Protein AF-T1G3B5-F1 (afdb_monomer)

pLDDT: mean 85.96, std 7.2, range [48.19, 92.69]

Solvent-accessible surface area (backbone atoms only — not comparable to full-atom values): 6896 Å² total; per-residue (Å²): 135,57,74,57,62,62,52,43,58,24,39,42,90,91,45,103,44,32,30,38,83,67,63,24,41,54,71,90,38,52,45,80,47,72,42,88,97,54,92,37,32,36,39,39,36,39,32,39,53,92,52,51,84,45,78,56,49,54,50,54,46,47,34,52,48,50,49,50,58,73,76,40,63,89,51,52,44,80,43,54,36,58,40,87,91,44,36,81,59,35,69,60,46,32,53,46,65,70,32,65,68,54,49,50,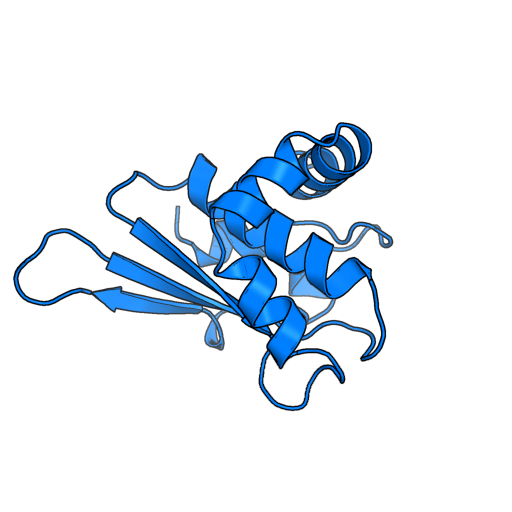54,46,55,69,34,64,73,52,32,52,50,35,46,51,22,61,63,71,117

Nearest PDB structures (foldseek):
  6tbl-assembly1_C  TM=9.236E-01  e=3.349E-13  Drosophila melanogaster
  6tbn-assembly1_A  TM=9.470E-01  e=1.563E-12  Drosophila melanogaster
  6tc0-assembly1_B  TM=9.585E-01  e=6.060E-12  Drosophila melanogaster
  2m5h-assembly1_A  TM=9.228E-01  e=1.563E-12  Homo sapiens
  3ux3-assembly1_B  TM=6.590E-01  e=9.694E-11  Homo sapiens

Radius of gyration: 13.59 Å; Cα contacts (8 Å, |Δi|>4): 187; chains: 1; bounding box: 33×30×36 Å

Mean predicted aligned error: 5.12 Å

Sequence (123 aa):
MQPQDLCKGIRDPEKPATLEELNIIQEENIHLIPISNTTCIIIEVFFVPTVPHCHLATVIGLCLTVKLQECLPKKYKIRVKIKEGSHDSELEINKQLNDKERVSAAMENPSLSELVNTCIHDT

Structure (mmCIF, N/CA/C/O backbone):
data_AF-T1G3B5-F1
#
_entry.id   AF-T1G3B5-F1
#
loop_
_atom_site.group_PDB
_atom_site.id
_atom_site.type_symbol
_atom_site.label_atom_id
_atom_site.label_alt_id
_atom_site.label_comp_id
_atom_site.label_asym_id
_atom_site.label_entity_id
_atom_site.label_seq_id
_atom_site.pdbx_PDB_ins_code
_atom_site.Cartn_x
_atom_site.Cartn_y
_atom_site.Cartn_z
_atom_site.occupancy
_atom_site.B_iso_or_equiv
_atom_site.auth_seq_id
_atom_site.auth_comp_id
_atom_site.auth_asym_id
_atom_site.auth_atom_id
_atom_site.pdbx_PDB_model_num
ATOM 1 N N . MET A 1 1 ? -13.785 10.634 -2.702 1.00 61.34 1 MET A N 1
ATOM 2 C CA . MET A 1 1 ? -12.763 9.822 -3.391 1.00 61.34 1 MET A CA 1
ATOM 3 C C . MET A 1 1 ? -12.712 8.461 -2.741 1.00 61.34 1 MET A C 1
ATOM 5 O O . MET A 1 1 ? -12.710 8.404 -1.512 1.00 61.34 1 MET A O 1
ATOM 9 N N . GLN A 1 2 ? -12.751 7.395 -3.536 1.00 79.12 2 GLN A N 1
ATOM 10 C CA . GLN A 1 2 ? -12.582 6.040 -3.022 1.00 79.12 2 GLN A CA 1
ATOM 11 C C . GLN A 1 2 ? -11.075 5.729 -2.929 1.00 79.12 2 GLN A C 1
ATOM 13 O O . GLN A 1 2 ? -10.281 6.305 -3.676 1.00 79.12 2 GLN A O 1
ATOM 18 N N . PRO A 1 3 ? -10.640 4.844 -2.014 1.00 82.88 3 PRO A N 1
ATOM 19 C CA . PRO A 1 3 ? -9.235 4.429 -1.927 1.00 82.88 3 PRO A CA 1
ATOM 20 C C . PRO A 1 3 ? -8.743 3.745 -3.208 1.00 82.88 3 PRO A C 1
ATOM 22 O O . PRO A 1 3 ? -7.555 3.789 -3.505 1.00 82.88 3 PRO A O 1
ATOM 25 N N . GLN A 1 4 ? -9.655 3.151 -3.977 1.00 85.12 4 GLN A N 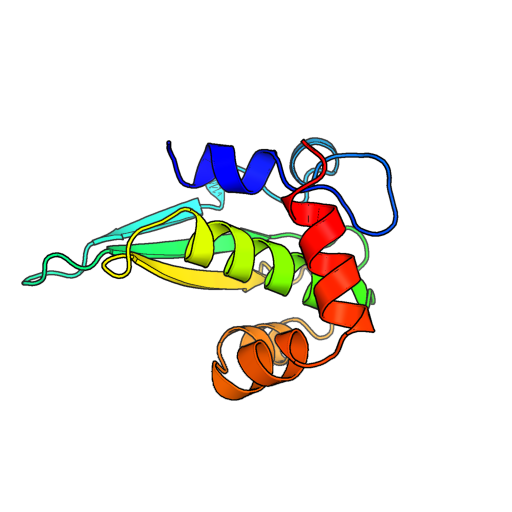1
ATOM 26 C CA . GLN A 1 4 ? -9.369 2.509 -5.255 1.00 85.12 4 GLN A CA 1
ATOM 27 C C . GLN A 1 4 ? -8.900 3.539 -6.289 1.00 85.12 4 GLN A C 1
ATOM 29 O O . GLN A 1 4 ? -7.817 3.376 -6.839 1.00 85.12 4 GLN A O 1
ATOM 34 N N . ASP A 1 5 ? -9.633 4.645 -6.470 1.00 86.31 5 ASP A N 1
ATOM 35 C CA . ASP A 1 5 ? -9.239 5.736 -7.378 1.00 86.31 5 ASP A CA 1
ATOM 36 C C . ASP A 1 5 ? -7.851 6.298 -7.035 1.00 86.31 5 ASP A C 1
ATOM 38 O O . ASP A 1 5 ? -7.041 6.580 -7.915 1.00 86.31 5 ASP A O 1
ATOM 42 N N . LEU A 1 6 ? -7.562 6.427 -5.735 1.00 88.12 6 LEU A N 1
ATOM 43 C CA . LEU A 1 6 ? -6.275 6.916 -5.244 1.00 88.12 6 LEU A CA 1
ATOM 44 C C . LEU A 1 6 ? -5.111 6.004 -5.626 1.00 88.12 6 LEU A C 1
ATOM 46 O O . LEU A 1 6 ? -4.044 6.504 -5.965 1.00 88.12 6 LEU A O 1
ATOM 50 N N . CYS A 1 7 ? -5.317 4.690 -5.556 1.00 86.88 7 CYS A N 1
ATOM 51 C CA . CYS A 1 7 ? -4.297 3.703 -5.896 1.00 86.88 7 CYS A CA 1
ATOM 52 C C . CYS A 1 7 ? -4.070 3.605 -7.410 1.00 86.88 7 CYS A C 1
ATOM 54 O O . CYS A 1 7 ? -2.934 3.431 -7.843 1.00 86.88 7 CYS A O 1
ATOM 56 N N . LYS A 1 8 ? -5.138 3.736 -8.207 1.00 84.94 8 LYS A N 1
ATOM 57 C CA . LYS A 1 8 ? -5.093 3.647 -9.676 1.00 84.94 8 LYS A CA 1
ATOM 58 C C . LYS A 1 8 ? -4.303 4.790 -10.310 1.00 84.94 8 LYS A C 1
ATOM 60 O O . LYS A 1 8 ? -3.611 4.576 -11.295 1.00 84.94 8 LYS A O 1
ATOM 65 N N . GLY A 1 9 ? -4.362 5.987 -9.724 1.00 85.00 9 GLY A N 1
ATOM 66 C CA . GLY A 1 9 ? -3.632 7.158 -10.221 1.00 85.00 9 GLY A CA 1
ATOM 67 C C . GLY A 1 9 ? -2.122 7.153 -9.952 1.00 85.00 9 GLY A C 1
ATOM 68 O O . GLY A 1 9 ? -1.439 8.075 -10.385 1.00 85.00 9 GLY A O 1
ATOM 69 N N . ILE A 1 10 ? -1.589 6.164 -9.227 1.00 88.81 10 ILE A N 1
ATOM 70 C CA . ILE A 1 10 ? -0.151 6.080 -8.938 1.00 88.81 10 ILE A CA 1
ATOM 71 C C . ILE A 1 10 ? 0.579 5.536 -10.167 1.00 88.81 10 ILE A C 1
ATOM 73 O O . ILE A 1 10 ? 0.153 4.544 -10.765 1.00 88.81 10 ILE A O 1
ATOM 77 N N . ARG A 1 11 ? 1.698 6.170 -10.522 1.00 87.62 11 ARG A N 1
ATOM 78 C CA . ARG A 1 11 ? 2.580 5.733 -11.610 1.00 87.62 11 ARG A CA 1
ATOM 79 C C . ARG A 1 11 ? 3.678 4.805 -11.121 1.00 87.62 11 ARG A C 1
ATOM 81 O O . ARG A 1 11 ? 4.086 4.848 -9.960 1.00 87.62 11 ARG A O 1
ATOM 88 N N . ASP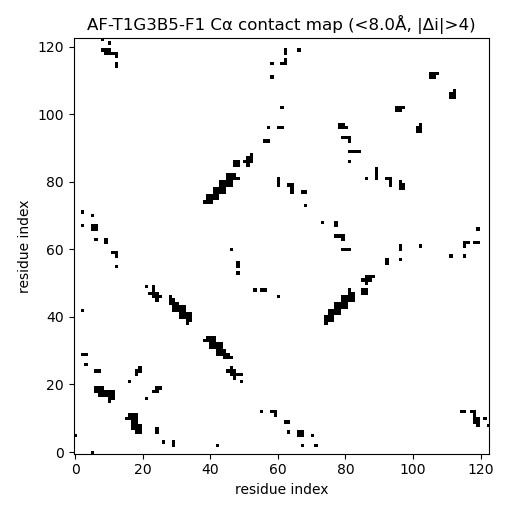 A 1 12 ? 4.138 3.954 -12.024 1.00 86.75 12 ASP A N 1
ATOM 89 C CA . ASP A 1 12 ? 5.317 3.137 -11.790 1.00 86.75 12 ASP A CA 1
ATOM 90 C C . ASP A 1 12 ? 6.587 4.013 -11.805 1.00 86.75 12 ASP A C 1
ATOM 92 O O . ASP A 1 12 ? 6.719 4.894 -12.655 1.00 86.75 12 ASP A O 1
ATOM 96 N N . PRO A 1 13 ? 7.530 3.803 -10.872 1.00 83.06 13 PRO A N 1
ATOM 97 C CA . PRO A 1 13 ? 8.763 4.589 -10.802 1.00 83.06 13 PRO A CA 1
ATOM 98 C C . PRO A 1 13 ? 9.715 4.384 -11.993 1.00 83.06 13 PRO A C 1
ATOM 100 O O . PRO A 1 13 ? 10.553 5.248 -12.243 1.00 83.06 13 PRO A O 1
ATOM 103 N N . GLU A 1 14 ? 9.628 3.262 -12.716 1.00 83.00 14 GLU A N 1
ATOM 104 C CA . GLU A 1 14 ? 10.476 2.968 -13.881 1.00 83.00 14 GLU A CA 1
ATOM 105 C C . GLU A 1 14 ? 9.730 3.099 -15.216 1.00 83.00 14 GLU A C 1
ATOM 107 O O . GLU A 1 14 ? 10.364 3.294 -16.257 1.00 83.00 14 GLU A O 1
ATOM 112 N N . LYS A 1 15 ? 8.395 2.987 -15.224 1.00 79.75 15 LYS A N 1
ATOM 113 C CA . LYS A 1 15 ? 7.589 3.006 -16.450 1.00 79.75 15 LYS A CA 1
ATOM 114 C C . LYS A 1 15 ? 6.591 4.163 -16.489 1.00 79.75 15 LYS A C 1
ATOM 116 O O . LYS A 1 15 ? 5.935 4.444 -15.494 1.00 79.75 15 LYS A O 1
ATOM 121 N N . PRO A 1 16 ? 6.357 4.769 -17.670 1.00 81.81 16 PRO A N 1
ATOM 122 C CA . PRO A 1 16 ? 5.333 5.795 -17.860 1.00 81.81 16 PRO A CA 1
ATOM 123 C C . PRO A 1 16 ? 3.929 5.166 -17.964 1.00 81.81 16 PRO A C 1
ATOM 125 O O . PRO A 1 16 ? 3.209 5.395 -18.930 1.00 81.81 16 PRO A O 1
ATOM 128 N N . ALA A 1 17 ? 3.572 4.307 -17.013 1.00 87.56 17 ALA A N 1
ATOM 129 C CA . ALA A 1 17 ? 2.288 3.625 -16.924 1.00 87.56 17 ALA A CA 1
ATOM 130 C C . ALA A 1 17 ? 1.822 3.619 -15.466 1.00 87.56 17 ALA A C 1
ATOM 132 O O . ALA A 1 17 ? 2.633 3.666 -14.537 1.00 87.56 17 ALA A O 1
ATOM 133 N N . THR A 1 18 ? 0.512 3.572 -15.258 1.00 89.31 18 THR A N 1
ATOM 134 C CA . THR A 1 18 ? -0.062 3.464 -13.914 1.00 89.31 18 THR A CA 1
ATOM 135 C C . THR A 1 18 ? 0.063 2.050 -13.350 1.00 89.31 18 THR A C 1
ATOM 137 O O . THR A 1 18 ? 0.184 1.065 -14.083 1.00 89.31 18 THR A O 1
ATOM 140 N N . LEU A 1 19 ? -0.005 1.928 -12.022 1.00 88.69 19 LEU A N 1
ATOM 141 C CA . LEU A 1 19 ? -0.012 0.620 -11.361 1.00 88.69 19 LEU A CA 1
ATOM 142 C C . LEU A 1 19 ? -1.211 -0.243 -11.796 1.00 88.69 19 LEU A C 1
ATOM 144 O O . LEU A 1 19 ? -1.109 -1.470 -11.797 1.00 88.69 19 LEU A O 1
ATOM 148 N N . GLU A 1 20 ? -2.338 0.377 -12.166 1.00 88.69 20 GLU A N 1
ATOM 149 C CA . GLU A 1 20 ? -3.503 -0.338 -12.704 1.00 88.69 20 GLU A CA 1
ATOM 150 C C . GLU A 1 20 ? -3.220 -0.883 -14.110 1.00 88.69 20 GLU A C 1
ATOM 152 O O . GLU A 1 20 ? -3.456 -2.062 -14.363 1.00 88.69 20 GLU A O 1
ATOM 157 N N . GLU A 1 21 ? -2.646 -0.072 -15.006 1.00 88.50 21 GLU A N 1
ATOM 158 C CA . GLU A 1 21 ? -2.293 -0.502 -16.369 1.00 88.50 21 GLU A CA 1
ATOM 159 C C . GLU A 1 21 ? -1.275 -1.647 -16.386 1.00 88.50 21 GLU A C 1
ATOM 161 O O . GLU A 1 21 ? -1.313 -2.513 -17.260 1.00 88.50 21 GLU A O 1
ATOM 166 N N . LEU A 1 22 ? -0.375 -1.676 -15.401 1.00 87.19 22 LEU A N 1
ATOM 167 C CA . LEU A 1 22 ? 0.596 -2.756 -15.220 1.00 87.19 22 LEU A CA 1
ATOM 168 C C . LEU A 1 22 ? 0.021 -3.974 -14.485 1.00 87.19 22 LEU A C 1
ATOM 170 O O . LEU A 1 22 ? 0.752 -4.931 -14.228 1.00 87.19 22 LEU A O 1
ATOM 174 N N . ASN A 1 23 ? -1.269 -3.947 -14.143 1.00 86.50 23 ASN A N 1
ATOM 175 C CA . ASN A 1 23 ? -1.965 -4.990 -13.397 1.00 86.50 23 ASN A CA 1
ATOM 176 C C . ASN A 1 23 ? -1.297 -5.304 -12.038 1.00 86.50 23 ASN A C 1
ATOM 178 O O . ASN A 1 23 ? -1.407 -6.419 -11.522 1.00 86.50 23 ASN A O 1
ATOM 182 N N . ILE A 1 24 ? -0.601 -4.308 -11.469 1.00 88.19 24 ILE A N 1
ATOM 183 C CA . ILE A 1 24 ? 0.074 -4.371 -10.165 1.00 88.19 24 ILE A CA 1
ATOM 184 C C . ILE A 1 24 ? -0.951 -4.220 -9.048 1.00 88.19 24 ILE A C 1
ATOM 186 O O . ILE A 1 24 ? -0.873 -4.903 -8.025 1.00 88.19 24 ILE A O 1
ATOM 190 N N . ILE A 1 25 ? -1.920 -3.325 -9.243 1.00 90.06 25 ILE A N 1
ATOM 191 C CA . ILE A 1 25 ? -3.023 -3.112 -8.316 1.00 90.06 25 ILE A CA 1
ATOM 192 C C . ILE A 1 25 ? -4.353 -3.319 -9.020 1.00 90.06 25 ILE A C 1
ATOM 194 O O . ILE A 1 25 ? -4.540 -2.923 -10.167 1.00 90.06 25 ILE A O 1
ATOM 198 N N . GLN A 1 26 ? -5.283 -3.949 -8.313 1.00 88.00 26 GLN A N 1
ATOM 199 C CA . GLN A 1 26 ? -6.629 -4.198 -8.801 1.00 88.00 26 GLN A CA 1
ATOM 200 C C . GLN A 1 26 ? -7.624 -3.863 -7.700 1.00 88.00 26 GLN A C 1
ATOM 202 O O . GLN A 1 26 ? -7.323 -3.974 -6.511 1.00 88.00 26 GLN A O 1
ATOM 207 N N . GLU A 1 27 ? -8.823 -3.466 -8.106 1.00 86.81 27 GLU A N 1
ATOM 208 C CA . GLU A 1 27 ? -9.897 -3.089 -7.192 1.00 86.81 27 GLU A CA 1
ATOM 209 C C . GLU A 1 27 ? -10.281 -4.219 -6.226 1.00 86.81 27 GLU A C 1
ATOM 211 O O . GLU A 1 27 ? -10.531 -3.971 -5.047 1.00 86.81 27 GLU A O 1
ATOM 216 N N . GLU A 1 28 ? -10.252 -5.460 -6.716 1.00 88.06 28 GLU A N 1
ATOM 217 C CA . GLU A 1 28 ? -10.532 -6.677 -5.945 1.00 88.06 28 GLU A CA 1
ATOM 218 C C . GLU A 1 28 ? -9.547 -6.917 -4.794 1.00 88.06 28 GLU A C 1
ATOM 220 O O . GLU A 1 28 ? -9.898 -7.561 -3.809 1.00 88.06 28 GLU A O 1
ATOM 225 N N . ASN A 1 29 ? -8.336 -6.365 -4.897 1.00 88.56 29 ASN A N 1
ATOM 226 C CA . ASN A 1 29 ? -7.267 -6.528 -3.918 1.00 88.56 29 ASN A CA 1
ATOM 227 C C . ASN A 1 29 ? -7.291 -5.433 -2.833 1.00 88.56 29 ASN A C 1
ATOM 229 O O . ASN A 1 29 ? -6.376 -5.353 -2.009 1.00 88.56 29 ASN A O 1
ATOM 233 N N . ILE A 1 30 ? -8.298 -4.553 -2.845 1.00 90.44 30 ILE A N 1
ATOM 234 C CA . ILE A 1 30 ? -8.461 -3.462 -1.882 1.00 90.44 30 ILE A CA 1
ATOM 235 C C . ILE A 1 30 ? -9.646 -3.782 -0.971 1.00 90.44 30 ILE A C 1
ATOM 237 O O . ILE A 1 30 ? -10.808 -3.706 -1.369 1.00 90.44 30 ILE A O 1
ATOM 241 N N . HIS A 1 31 ? -9.353 -4.084 0.290 1.00 91.25 31 HIS A N 1
ATOM 242 C CA . HIS A 1 31 ? -10.341 -4.462 1.291 1.00 91.25 31 HIS A CA 1
ATOM 243 C C . HIS A 1 31 ? -10.526 -3.365 2.338 1.00 91.25 31 HIS A C 1
ATOM 245 O O . HIS A 1 31 ? -9.574 -2.857 2.933 1.00 91.25 31 HIS A O 1
ATOM 251 N N . LEU A 1 32 ? -11.787 -3.027 2.604 1.00 90.81 32 LEU A N 1
ATOM 252 C CA . LEU A 1 32 ? -12.181 -2.098 3.656 1.00 90.81 32 LEU A CA 1
ATOM 253 C C . LEU A 1 32 ? -12.727 -2.877 4.846 1.00 90.81 32 LEU A C 1
ATOM 255 O O . LEU A 1 32 ? -13.818 -3.436 4.789 1.00 90.81 32 LEU A O 1
ATOM 259 N N . ILE A 1 33 ? -11.966 -2.895 5.935 1.00 91.31 33 ILE A N 1
ATOM 260 C CA . ILE A 1 33 ? -12.279 -3.652 7.144 1.00 91.31 33 ILE A CA 1
ATOM 261 C C . ILE A 1 33 ? -12.661 -2.650 8.245 1.00 91.31 33 ILE A C 1
ATOM 263 O O . ILE A 1 33 ? -11.780 -2.032 8.857 1.00 91.31 33 ILE A O 1
ATOM 267 N N . PRO A 1 34 ? -13.961 -2.425 8.505 1.00 89.62 34 PRO A N 1
ATOM 268 C CA . PRO A 1 34 ? -14.395 -1.569 9.604 1.00 89.62 34 PRO A CA 1
ATOM 269 C C . PRO A 1 34 ? -14.069 -2.224 10.952 1.00 89.62 34 PRO A C 1
ATOM 271 O O . PRO A 1 34 ? -14.299 -3.418 11.143 1.00 89.62 34 PRO A O 1
ATOM 274 N N . ILE A 1 35 ? -13.543 -1.451 11.906 1.00 88.25 35 ILE A N 1
ATOM 275 C CA . ILE A 1 35 ? -13.279 -1.963 13.255 1.00 88.25 35 ILE A CA 1
ATOM 276 C C . ILE A 1 35 ? -14.540 -1.814 14.110 1.00 88.25 35 ILE A C 1
ATOM 278 O O . ILE A 1 35 ? -14.996 -0.700 14.369 1.00 88.25 35 ILE A O 1
ATOM 282 N N . SER A 1 36 ? -15.075 -2.939 14.591 1.00 84.19 36 SER A N 1
ATOM 283 C CA . SER A 1 36 ? -16.201 -2.962 15.529 1.00 84.19 36 SER A CA 1
ATOM 284 C C . SER A 1 36 ? -15.915 -2.093 16.758 1.00 84.19 36 SER A C 1
ATOM 286 O O . SER A 1 36 ? -14.843 -2.185 17.353 1.00 84.19 36 SER A O 1
ATOM 288 N N . ASN A 1 37 ? -16.893 -1.278 17.161 1.00 80.88 37 ASN A N 1
ATOM 289 C CA . ASN A 1 37 ? -16.812 -0.350 18.299 1.00 80.88 37 ASN A CA 1
ATOM 290 C C . ASN A 1 37 ? -15.854 0.847 18.124 1.00 80.88 37 ASN A C 1
ATOM 292 O O . ASN A 1 37 ? -15.441 1.454 19.111 1.00 80.88 37 ASN A O 1
ATOM 296 N N . THR A 1 38 ? -15.480 1.235 16.901 1.00 84.62 38 THR A N 1
ATOM 297 C CA . THR A 1 38 ? -14.731 2.483 16.652 1.00 84.62 38 THR A CA 1
ATOM 298 C C . THR A 1 38 ? -15.111 3.091 15.297 1.00 84.62 38 THR A C 1
ATOM 300 O O . THR A 1 38 ? -15.583 2.401 14.404 1.00 84.62 38 THR A O 1
ATOM 303 N N . THR A 1 39 ? -14.872 4.391 15.100 1.00 85.44 39 THR A N 1
ATOM 304 C CA . THR A 1 39 ? -15.001 5.074 13.794 1.00 85.44 39 THR A CA 1
ATOM 305 C C . THR A 1 39 ? -13.818 4.812 12.845 1.00 85.44 39 THR A C 1
ATOM 307 O O . THR A 1 39 ? -13.710 5.442 11.790 1.00 85.44 39 THR A O 1
ATOM 310 N N . CYS A 1 40 ? -12.917 3.898 13.222 1.00 88.56 40 CYS A N 1
ATOM 311 C CA . CYS A 1 40 ? -11.709 3.556 12.483 1.00 88.56 40 CYS A CA 1
ATOM 312 C C . CYS A 1 40 ? -11.982 2.470 11.440 1.00 88.56 40 CYS A C 1
ATOM 314 O O . CYS A 1 40 ? -12.645 1.472 11.724 1.00 88.56 40 CYS A O 1
ATOM 316 N N . ILE A 1 41 ? -11.401 2.632 10.253 1.00 91.19 41 ILE A N 1
ATOM 317 C CA . ILE A 1 41 ? -11.521 1.679 9.143 1.00 91.19 41 ILE A CA 1
ATOM 318 C C . ILE A 1 41 ? -10.113 1.289 8.708 1.00 91.19 41 ILE A C 1
ATOM 320 O O . ILE A 1 41 ? -9.275 2.160 8.477 1.00 91.19 41 ILE A O 1
ATOM 324 N N . ILE A 1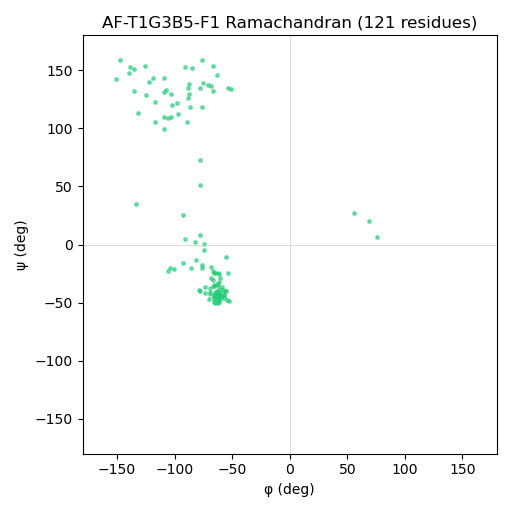 42 ? -9.833 -0.007 8.617 1.00 91.19 42 ILE A N 1
ATOM 325 C CA . ILE A 1 42 ? -8.577 -0.508 8.063 1.00 91.19 42 ILE A CA 1
ATOM 326 C C . ILE A 1 42 ? -8.749 -0.647 6.552 1.00 91.19 42 ILE A C 1
ATOM 328 O O . ILE A 1 42 ? -9.720 -1.237 6.091 1.00 91.19 42 ILE A O 1
ATOM 332 N N . ILE A 1 43 ? -7.809 -0.097 5.797 1.00 92.19 43 ILE A N 1
ATOM 333 C CA . ILE A 1 43 ? -7.709 -0.259 4.349 1.00 92.19 43 ILE A CA 1
ATOM 334 C C . ILE A 1 43 ? -6.556 -1.215 4.111 1.00 92.19 43 ILE A C 1
ATOM 336 O O . ILE A 1 43 ? -5.407 -0.855 4.366 1.00 92.19 43 ILE A O 1
ATOM 340 N N . GLU A 1 44 ? -6.867 -2.433 3.690 1.00 92.50 44 GLU A N 1
ATOM 341 C CA . GLU A 1 44 ? -5.871 -3.440 3.349 1.00 92.50 44 GLU A CA 1
ATOM 342 C C . GLU A 1 44 ? -5.741 -3.524 1.830 1.00 92.50 44 GLU A C 1
ATOM 344 O O . GLU A 1 44 ? -6.718 -3.775 1.133 1.00 92.50 44 GLU A O 1
ATOM 349 N N . VAL A 1 45 ? -4.543 -3.254 1.323 1.00 92.69 45 VAL A N 1
ATOM 350 C CA . VAL A 1 45 ? -4.238 -3.208 -0.106 1.00 92.69 45 VAL A CA 1
ATOM 351 C C . VAL A 1 45 ? -3.225 -4.293 -0.417 1.00 92.69 45 VAL A C 1
ATOM 353 O O . VAL A 1 45 ? -2.128 -4.284 0.149 1.00 92.69 45 VAL A O 1
ATOM 356 N N . PHE A 1 46 ? -3.579 -5.190 -1.332 1.00 92.00 46 PHE A N 1
ATOM 357 C CA . PHE A 1 46 ? -2.667 -6.186 -1.877 1.00 92.00 46 PHE A CA 1
ATOM 358 C C . PHE A 1 46 ? -2.203 -5.772 -3.273 1.00 92.00 46 PHE A C 1
ATOM 360 O O . PHE A 1 46 ? -3.014 -5.448 -4.140 1.00 92.00 46 PHE A O 1
ATOM 367 N N . PHE A 1 47 ? -0.894 -5.782 -3.499 1.00 90.88 47 PHE A N 1
ATOM 368 C CA . PHE A 1 47 ? -0.316 -5.499 -4.811 1.00 90.88 47 PHE A CA 1
ATOM 369 C C . PHE A 1 47 ? 0.607 -6.631 -5.264 1.00 90.88 47 PHE A C 1
ATOM 371 O O . PHE A 1 47 ? 1.156 -7.379 -4.450 1.00 90.88 47 PHE A O 1
ATOM 378 N N . VAL A 1 48 ? 0.747 -6.770 -6.578 1.00 88.25 48 VAL A N 1
ATOM 379 C CA . VAL A 1 48 ? 1.550 -7.801 -7.239 1.00 88.25 48 VAL A CA 1
ATOM 380 C C . VAL A 1 48 ? 2.662 -7.095 -8.013 1.00 88.25 48 VAL A C 1
ATOM 382 O O . VAL A 1 48 ? 2.376 -6.475 -9.034 1.00 88.25 48 VAL A O 1
ATOM 385 N N . PRO A 1 49 ? 3.923 -7.115 -7.551 1.00 81.38 49 PRO A N 1
ATOM 386 C CA . PRO A 1 49 ? 5.008 -6.495 -8.303 1.00 81.38 49 PRO A CA 1
ATOM 387 C C . PRO A 1 49 ? 5.196 -7.194 -9.657 1.00 81.38 49 PRO A C 1
ATOM 389 O O . PRO A 1 49 ? 5.035 -8.406 -9.775 1.00 81.38 49 PRO A O 1
ATOM 392 N N . THR A 1 50 ? 5.579 -6.433 -10.683 1.00 75.38 50 THR A N 1
ATOM 393 C CA . THR A 1 50 ? 5.797 -6.949 -12.048 1.00 75.38 50 THR A CA 1
ATOM 394 C C . THR A 1 50 ? 6.973 -7.920 -12.152 1.00 75.38 50 THR A C 1
ATOM 396 O O . THR A 1 50 ? 7.002 -8.742 -13.066 1.00 75.38 50 THR A O 1
ATOM 399 N N . VAL A 1 51 ? 7.947 -7.836 -11.237 1.00 75.44 51 VAL A N 1
ATOM 400 C CA . VAL A 1 51 ? 9.142 -8.692 -11.213 1.00 75.44 51 VAL A CA 1
ATOM 401 C C . VAL A 1 51 ? 9.407 -9.188 -9.778 1.00 75.44 51 VAL A C 1
ATOM 403 O O . VAL A 1 51 ? 9.439 -8.369 -8.857 1.00 75.44 51 VAL A O 1
ATOM 406 N N . PRO A 1 52 ? 9.657 -10.498 -9.568 1.00 57.47 52 PRO A N 1
ATOM 407 C CA . PRO A 1 52 ? 9.747 -11.130 -8.241 1.00 57.47 52 PRO A CA 1
ATOM 408 C C . PRO A 1 52 ? 11.036 -10.842 -7.444 1.00 57.47 52 PRO A C 1
ATOM 410 O O . PRO A 1 52 ? 11.183 -11.338 -6.327 1.00 57.47 52 PRO A O 1
ATOM 413 N N . HIS A 1 53 ? 11.957 -10.043 -7.996 1.00 61.16 53 HIS A N 1
ATOM 414 C CA . HIS A 1 53 ? 13.220 -9.632 -7.360 1.00 61.16 53 HIS A CA 1
ATOM 415 C C . HIS A 1 53 ? 13.465 -8.124 -7.502 1.00 61.16 53 HIS A C 1
ATOM 417 O O . HIS A 1 53 ? 14.591 -7.674 -7.720 1.00 61.16 53 HIS A O 1
ATOM 423 N N . CYS A 1 54 ? 12.399 -7.330 -7.466 1.00 65.62 54 CYS A N 1
ATOM 424 C CA . CYS A 1 54 ? 12.495 -5.914 -7.763 1.00 65.62 54 CYS A CA 1
ATOM 425 C C . CYS A 1 54 ? 12.582 -5.080 -6.487 1.00 65.62 54 CYS A C 1
ATOM 427 O O . CYS A 1 54 ? 11.653 -5.052 -5.682 1.00 65.62 54 CYS A O 1
ATOM 429 N N . HIS A 1 55 ? 13.654 -4.299 -6.355 1.00 73.00 55 HIS A N 1
ATOM 430 C CA . HIS A 1 55 ? 13.745 -3.235 -5.351 1.00 73.00 55 HIS A CA 1
ATOM 431 C C . HIS A 1 55 ? 12.563 -2.243 -5.419 1.00 73.00 55 HIS A C 1
ATOM 433 O O . HIS A 1 55 ? 12.190 -1.653 -4.402 1.00 73.00 55 HIS A O 1
ATOM 439 N N . LEU A 1 56 ? 11.922 -2.120 -6.590 1.00 82.75 56 LEU A N 1
ATOM 440 C CA . LEU A 1 56 ? 10.736 -1.297 -6.775 1.00 82.75 56 LEU A CA 1
ATOM 441 C C . LEU A 1 56 ? 9.528 -1.781 -5.984 1.00 82.75 56 LEU A C 1
ATOM 443 O O . LEU A 1 56 ? 8.672 -0.964 -5.676 1.00 82.75 56 LEU A O 1
ATOM 447 N N . ALA A 1 57 ? 9.434 -3.064 -5.623 1.00 87.06 57 ALA A N 1
ATOM 448 C CA . ALA A 1 57 ? 8.290 -3.564 -4.863 1.00 87.06 57 ALA A CA 1
ATOM 449 C C . ALA A 1 57 ? 8.134 -2.806 -3.532 1.00 87.06 57 ALA A C 1
ATOM 451 O O . ALA A 1 57 ? 7.028 -2.425 -3.147 1.00 87.06 57 ALA A O 1
ATOM 452 N N . THR A 1 58 ? 9.253 -2.495 -2.872 1.00 87.50 58 THR A N 1
ATOM 453 C CA . THR A 1 58 ? 9.270 -1.659 -1.666 1.00 87.50 58 THR A CA 1
ATOM 454 C C . THR A 1 58 ? 8.837 -0.224 -1.968 1.00 87.50 58 THR A C 1
ATOM 456 O O . THR A 1 58 ? 8.032 0.334 -1.228 1.00 87.50 58 THR A O 1
ATOM 459 N N . VAL A 1 59 ? 9.332 0.368 -3.062 1.00 88.81 59 VAL A N 1
ATOM 460 C CA . VAL A 1 59 ? 8.988 1.741 -3.473 1.00 88.81 59 VAL A CA 1
ATOM 461 C C . VAL A 1 59 ? 7.500 1.857 -3.796 1.00 88.81 59 VAL A C 1
ATOM 463 O O . VAL A 1 59 ? 6.835 2.740 -3.272 1.00 88.81 59 VAL A O 1
ATOM 466 N N . ILE A 1 60 ? 6.950 0.926 -4.576 1.00 89.94 60 ILE A N 1
ATOM 467 C CA . ILE A 1 60 ? 5.525 0.856 -4.917 1.00 89.94 60 ILE A CA 1
ATOM 468 C C . ILE A 1 60 ? 4.677 0.767 -3.641 1.00 89.94 60 ILE A C 1
ATOM 470 O O . ILE A 1 60 ? 3.709 1.513 -3.479 1.00 89.94 60 ILE A O 1
ATOM 474 N N . GLY A 1 61 ? 5.068 -0.095 -2.696 1.00 91.06 61 GLY A N 1
ATOM 475 C CA . GLY A 1 61 ? 4.401 -0.209 -1.400 1.00 91.06 61 GLY A CA 1
ATOM 476 C C . GLY A 1 61 ? 4.446 1.085 -0.576 1.00 91.06 61 GLY A C 1
ATOM 477 O O . GLY A 1 61 ? 3.450 1.448 0.060 1.00 91.06 61 GLY A O 1
ATOM 478 N N . LEU A 1 62 ? 5.570 1.810 -0.613 1.00 90.81 62 LEU A N 1
ATOM 479 C CA . LEU A 1 62 ? 5.711 3.126 0.016 1.00 90.81 62 LEU A CA 1
ATOM 480 C C . LEU A 1 62 ? 4.814 4.167 -0.665 1.00 90.81 62 LEU A C 1
ATOM 482 O O . LEU A 1 62 ? 4.068 4.846 0.038 1.00 90.81 62 LEU A O 1
ATOM 486 N N . CYS A 1 63 ? 4.800 4.240 -2.001 1.00 91.31 63 CYS A N 1
ATOM 487 C CA . CYS A 1 63 ? 3.927 5.136 -2.766 1.00 91.31 63 CYS A CA 1
ATOM 488 C C . CYS A 1 63 ? 2.454 4.943 -2.400 1.00 91.31 63 CYS A C 1
ATOM 490 O O . CYS A 1 63 ? 1.756 5.912 -2.105 1.00 91.31 63 CYS A O 1
ATOM 492 N N . LEU A 1 64 ? 1.991 3.690 -2.359 1.00 91.50 64 LEU A N 1
ATOM 493 C CA . LEU A 1 64 ? 0.624 3.347 -1.960 1.00 91.50 64 LEU A CA 1
ATOM 494 C C . LEU A 1 64 ? 0.318 3.810 -0.535 1.00 91.50 64 LEU A C 1
ATOM 496 O O . LEU A 1 64 ? -0.724 4.415 -0.279 1.00 91.50 64 LEU A O 1
ATOM 500 N N . THR A 1 65 ? 1.239 3.545 0.390 1.00 91.44 65 THR A N 1
ATOM 501 C CA . THR A 1 65 ? 1.077 3.908 1.799 1.00 91.44 65 THR A CA 1
ATOM 502 C C . THR A 1 65 ? 0.975 5.424 1.958 1.00 91.44 65 THR A C 1
ATOM 504 O O . THR A 1 65 ? 0.010 5.906 2.550 1.00 91.44 65 THR A O 1
ATOM 507 N N . VAL A 1 66 ? 1.910 6.175 1.374 1.00 90.94 66 VAL A N 1
ATOM 508 C CA . VAL A 1 66 ? 1.980 7.640 1.474 1.00 90.94 66 VAL A CA 1
ATOM 509 C C . VAL A 1 66 ? 0.786 8.295 0.784 1.00 90.94 66 VAL A C 1
ATOM 511 O O . VAL A 1 66 ? 0.080 9.066 1.430 1.00 90.94 66 VAL A O 1
ATOM 514 N N . LYS A 1 67 ? 0.462 7.915 -0.463 1.00 90.69 67 LYS A N 1
ATOM 515 C CA . LYS A 1 67 ? -0.694 8.458 -1.203 1.00 90.69 67 LYS A CA 1
ATOM 516 C C . LYS A 1 67 ? -1.982 8.336 -0.395 1.00 90.69 67 LYS A C 1
ATOM 518 O O . LYS A 1 67 ? -2.743 9.297 -0.268 1.00 90.69 67 LYS A O 1
ATOM 523 N N . LEU A 1 68 ? -2.239 7.148 0.153 1.00 90.00 68 LEU A N 1
ATOM 524 C CA . LEU A 1 68 ? -3.437 6.905 0.947 1.00 90.00 68 LEU A CA 1
ATOM 525 C C . LEU A 1 68 ? -3.389 7.657 2.281 1.00 90.00 68 LEU A C 1
ATOM 527 O O . LEU A 1 68 ? -4.423 8.159 2.711 1.00 90.00 68 LEU A O 1
ATOM 531 N N . GLN A 1 69 ? -2.225 7.766 2.927 1.00 88.62 69 GLN A N 1
ATOM 532 C CA . GLN A 1 69 ? -2.076 8.533 4.167 1.00 88.62 69 GLN A CA 1
ATOM 533 C C . GLN A 1 69 ? -2.295 10.037 3.973 1.00 88.62 69 GLN A C 1
ATOM 535 O O . GLN A 1 69 ? -2.855 10.672 4.865 1.00 88.62 69 GLN A O 1
ATOM 540 N N . GLU A 1 70 ? -1.879 10.602 2.840 1.00 88.19 70 GLU A N 1
ATOM 541 C CA . GLU A 1 70 ? -2.041 12.029 2.545 1.00 88.19 70 GLU A CA 1
ATOM 542 C C . GLU A 1 70 ? -3.457 12.377 2.087 1.00 88.19 70 GLU A C 1
ATOM 544 O O . GLU A 1 70 ? -4.011 13.406 2.475 1.00 88.19 70 GLU A O 1
ATOM 549 N N . CYS A 1 71 ? -4.073 11.509 1.283 1.00 88.62 71 CYS A N 1
ATOM 550 C CA . CYS A 1 71 ? -5.397 11.768 0.726 1.00 88.62 71 CYS A CA 1
ATOM 551 C C . CYS A 1 71 ? -6.551 11.350 1.652 1.00 88.62 71 CYS A C 1
ATOM 553 O O . CYS A 1 71 ? -7.677 11.821 1.471 1.00 88.62 71 CYS A O 1
ATOM 555 N N . LEU A 1 72 ? -6.318 10.457 2.624 1.00 87.94 72 LEU A N 1
ATOM 556 C CA . LEU A 1 72 ? -7.360 9.958 3.523 1.00 87.94 72 LEU A CA 1
ATOM 557 C C . LEU A 1 72 ? -7.195 10.483 4.957 1.00 87.94 72 LEU A C 1
ATOM 559 O O . LEU A 1 72 ? -6.089 10.583 5.480 1.00 87.94 72 LEU A O 1
ATOM 563 N N . PRO A 1 73 ? -8.303 10.778 5.660 1.00 88.00 73 PRO A N 1
ATOM 564 C CA . PRO A 1 73 ? -8.240 11.272 7.031 1.00 88.00 73 PRO A CA 1
ATOM 565 C C . PRO A 1 73 ? -7.703 10.215 8.008 1.00 88.00 73 PRO A C 1
ATOM 567 O O . PRO A 1 73 ? -7.930 9.018 7.845 1.00 88.00 73 PRO A O 1
ATOM 570 N N . LYS A 1 74 ? -7.105 10.668 9.120 1.00 84.31 74 LYS A N 1
ATOM 571 C CA . LYS A 1 74 ? -6.431 9.834 10.146 1.00 84.31 74 LYS A CA 1
ATOM 572 C C . LYS A 1 74 ? -7.272 8.710 10.781 1.00 84.31 74 LYS A C 1
ATOM 574 O O . LYS A 1 74 ? -6.724 7.868 11.486 1.00 84.31 74 LYS A O 1
ATOM 579 N N . LYS A 1 75 ? -8.591 8.686 10.556 1.00 87.44 75 LYS A N 1
ATOM 580 C CA . LYS A 1 75 ? -9.476 7.574 10.950 1.00 87.44 75 LYS A CA 1
ATOM 581 C C . LYS A 1 75 ? -9.224 6.293 10.141 1.00 87.44 75 LYS A 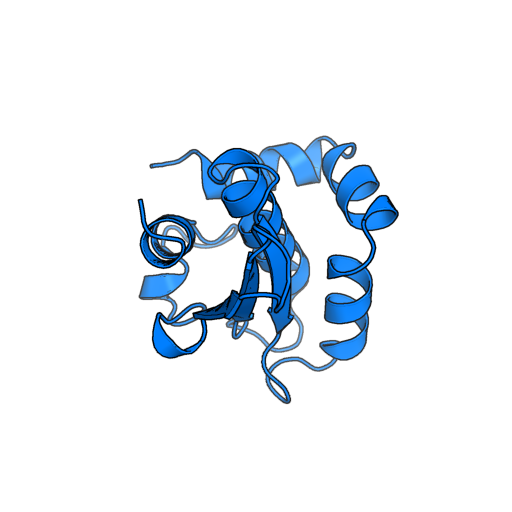C 1
ATOM 583 O O . LYS A 1 75 ? -9.622 5.214 10.577 1.00 87.44 75 LYS A O 1
ATOM 588 N N . TYR A 1 76 ? -8.582 6.397 8.976 1.00 88.94 76 TYR A N 1
ATOM 589 C CA . TYR A 1 76 ? -8.220 5.247 8.157 1.00 88.94 76 TYR A CA 1
ATOM 590 C C . TYR A 1 76 ? -6.842 4.711 8.559 1.00 88.94 76 TYR A C 1
ATOM 592 O O . TYR A 1 76 ? -5.857 5.446 8.600 1.00 88.94 76 TYR A O 1
ATOM 600 N N . LYS A 1 77 ? -6.767 3.414 8.860 1.00 89.69 77 LYS A N 1
ATOM 601 C CA . LYS A 1 77 ? -5.508 2.692 9.069 1.00 89.69 77 LYS A CA 1
ATOM 602 C C . LYS A 1 77 ? -5.129 1.990 7.776 1.00 89.69 77 LYS A C 1
ATOM 604 O O . LYS A 1 77 ? -5.805 1.049 7.383 1.00 89.69 77 LYS A O 1
ATOM 609 N N . ILE A 1 78 ? -4.051 2.421 7.143 1.00 91.44 78 ILE A N 1
ATOM 610 C CA . ILE A 1 78 ? -3.591 1.832 5.886 1.00 91.44 78 ILE A CA 1
ATOM 611 C C . ILE A 1 78 ? -2.653 0.659 6.174 1.00 91.44 78 ILE A C 1
ATOM 613 O O . ILE A 1 78 ? -1.791 0.745 7.050 1.00 91.44 78 ILE A O 1
ATOM 617 N N . ARG A 1 79 ? -2.863 -0.447 5.462 1.00 91.56 79 ARG A N 1
ATOM 618 C CA . ARG A 1 79 ? -2.019 -1.641 5.455 1.00 91.56 79 ARG A CA 1
ATOM 619 C C . ARG A 1 79 ? -1.772 -2.037 4.012 1.00 91.56 79 ARG A C 1
ATOM 621 O O . ARG A 1 79 ? -2.699 -2.451 3.328 1.00 91.56 79 ARG A O 1
ATOM 628 N N . VAL A 1 80 ? -0.530 -1.927 3.571 1.00 92.19 80 VAL A N 1
ATOM 629 C CA . VAL A 1 80 ? -0.125 -2.337 2.227 1.00 92.19 80 VAL A CA 1
ATOM 630 C C . VAL A 1 80 ? 0.697 -3.614 2.339 1.00 92.19 80 VAL A C 1
ATOM 632 O O . VAL A 1 80 ? 1.570 -3.716 3.206 1.00 92.19 80 VAL A O 1
ATOM 635 N N . LYS A 1 81 ? 0.381 -4.603 1.504 1.00 91.50 81 LYS A N 1
ATOM 636 C CA . LYS A 1 81 ? 1.044 -5.906 1.476 1.00 91.50 81 LYS A CA 1
ATOM 637 C C . LYS A 1 81 ? 1.252 -6.376 0.042 1.00 91.50 81 LYS A C 1
ATOM 639 O O . LYS A 1 81 ? 0.429 -6.129 -0.832 1.00 91.50 81 LYS A O 1
ATOM 644 N N . ILE A 1 82 ? 2.332 -7.104 -0.181 1.00 90.94 82 ILE A N 1
ATOM 645 C CA . ILE A 1 82 ? 2.529 -7.904 -1.383 1.00 90.94 82 ILE A CA 1
ATOM 646 C C . ILE A 1 82 ? 1.657 -9.155 -1.278 1.00 90.94 82 ILE A C 1
ATOM 648 O O . ILE A 1 82 ? 1.532 -9.738 -0.196 1.00 90.94 82 ILE A O 1
ATOM 652 N N . LYS A 1 83 ? 1.035 -9.539 -2.394 1.00 88.44 83 LYS A N 1
ATOM 653 C CA . LYS A 1 83 ? 0.244 -10.767 -2.511 1.00 88.44 83 LYS A CA 1
ATOM 654 C C . LYS A 1 83 ? 1.141 -12.004 -2.395 1.00 88.44 83 LYS A C 1
ATOM 656 O O . LYS A 1 83 ? 2.142 -12.090 -3.101 1.00 88.44 83 LYS A O 1
ATOM 661 N N . GLU A 1 84 ? 0.724 -12.958 -1.563 1.00 84.31 84 GLU A N 1
ATOM 662 C CA . GLU A 1 84 ? 1.479 -14.183 -1.261 1.00 84.31 84 GLU A CA 1
ATOM 663 C C . GLU A 1 84 ? 1.928 -14.929 -2.528 1.00 84.31 84 GLU A C 1
ATOM 665 O O . GLU A 1 84 ? 1.141 -15.119 -3.461 1.00 84.31 84 GLU A O 1
ATOM 670 N N . GLY A 1 85 ? 3.197 -15.341 -2.566 1.00 80.94 85 GLY A N 1
ATOM 671 C CA . GLY A 1 85 ? 3.809 -16.044 -3.694 1.00 80.94 85 GLY A CA 1
ATOM 672 C C . GLY A 1 85 ? 4.161 -15.164 -4.898 1.00 80.94 85 GLY A C 1
ATOM 673 O O . GLY A 1 85 ? 4.568 -15.698 -5.929 1.00 80.94 85 GLY A O 1
ATOM 674 N N . SER A 1 86 ? 4.020 -13.835 -4.798 1.00 78.38 86 SER A N 1
ATOM 675 C CA . SER A 1 86 ? 4.311 -12.914 -5.915 1.00 78.38 86 SER A CA 1
ATOM 676 C C . SER A 1 86 ? 5.739 -12.358 -5.907 1.00 78.38 86 SER A C 1
ATOM 678 O O . SER A 1 86 ? 6.184 -11.800 -6.909 1.00 78.38 86 SER A O 1
ATOM 680 N N . HIS A 1 87 ? 6.463 -12.465 -4.789 1.00 82.81 87 HIS A N 1
ATOM 681 C CA . HIS A 1 87 ? 7.823 -11.938 -4.657 1.00 82.81 87 HIS A CA 1
ATOM 682 C C . HIS A 1 87 ? 8.638 -12.757 -3.648 1.00 82.81 87 HIS A C 1
ATOM 684 O O . HIS A 1 87 ? 8.121 -13.134 -2.601 1.00 82.81 87 HIS A O 1
ATOM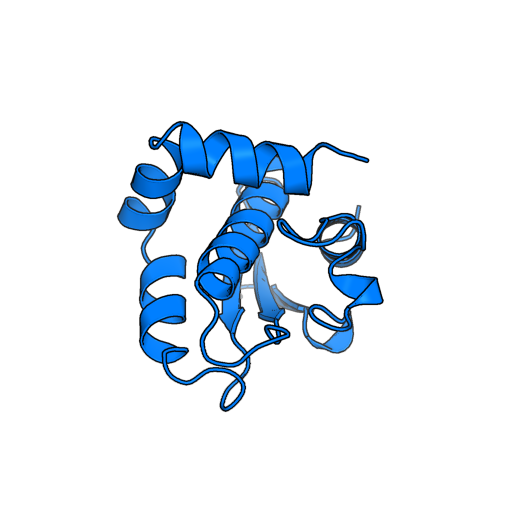 690 N N . ASP A 1 88 ? 9.926 -12.978 -3.917 1.00 80.56 88 ASP A N 1
ATOM 691 C CA . ASP A 1 88 ? 10.785 -13.852 -3.094 1.00 80.56 88 ASP A CA 1
ATOM 692 C C . ASP A 1 88 ? 10.980 -13.297 -1.666 1.00 80.56 88 ASP A C 1
ATOM 694 O O . ASP A 1 88 ? 10.820 -13.991 -0.667 1.00 80.56 88 ASP A O 1
ATOM 698 N N . SER A 1 89 ? 11.202 -11.983 -1.564 1.00 84.00 89 SER A N 1
ATOM 699 C CA . SER A 1 89 ? 11.318 -11.252 -0.290 1.00 84.00 89 SER A CA 1
ATOM 700 C C . SER A 1 89 ? 9.996 -10.653 0.217 1.00 84.00 89 SER A C 1
ATOM 702 O O . SER A 1 89 ? 10.010 -9.652 0.937 1.00 84.00 89 SER A O 1
ATOM 704 N N . GLU A 1 90 ? 8.838 -11.205 -0.162 1.00 85.75 90 GLU A N 1
ATOM 705 C CA . GLU A 1 90 ? 7.532 -10.625 0.196 1.00 85.75 90 GLU A CA 1
ATOM 706 C C . GLU A 1 90 ? 7.342 -10.424 1.704 1.00 85.75 90 GLU A C 1
ATOM 708 O O . GLU A 1 90 ? 6.849 -9.382 2.135 1.00 85.75 90 GLU A O 1
ATOM 713 N N . LEU A 1 91 ? 7.788 -11.379 2.525 1.00 86.06 91 LEU A N 1
ATOM 714 C CA . LEU A 1 91 ? 7.676 -11.314 3.983 1.00 86.06 91 LEU A CA 1
ATOM 715 C C . LEU A 1 91 ? 8.502 -10.161 4.558 1.00 86.06 91 LEU A C 1
ATOM 717 O O . LEU A 1 91 ? 8.043 -9.442 5.448 1.00 86.06 91 LEU A O 1
ATOM 721 N N . GLU A 1 92 ? 9.712 -9.967 4.039 1.00 86.94 92 GLU A N 1
ATOM 722 C CA . GLU A 1 92 ? 10.608 -8.899 4.474 1.00 86.94 92 GLU A CA 1
ATOM 723 C C . GLU A 1 92 ? 10.084 -7.529 4.054 1.00 86.94 92 GLU A C 1
ATOM 725 O O . GLU A 1 92 ? 10.088 -6.600 4.862 1.00 86.94 92 GLU A O 1
ATOM 730 N N . ILE A 1 93 ? 9.589 -7.395 2.821 1.00 87.81 93 ILE A N 1
ATOM 731 C CA . ILE A 1 93 ? 9.006 -6.141 2.331 1.00 87.81 93 ILE A CA 1
ATOM 732 C C . ILE A 1 93 ? 7.733 -5.817 3.116 1.00 87.81 93 ILE A C 1
ATOM 734 O O . ILE A 1 93 ? 7.589 -4.705 3.617 1.00 87.81 93 ILE A O 1
ATOM 738 N N . ASN A 1 94 ? 6.853 -6.798 3.326 1.00 89.81 94 ASN A N 1
ATOM 739 C CA . ASN A 1 94 ? 5.656 -6.628 4.145 1.00 89.81 94 ASN A CA 1
ATOM 740 C C . ASN A 1 94 ? 6.014 -6.179 5.564 1.00 89.81 94 ASN A C 1
ATOM 742 O O . ASN A 1 94 ? 5.389 -5.263 6.098 1.00 89.81 94 ASN A O 1
ATOM 746 N N . LYS A 1 95 ? 7.044 -6.769 6.177 1.00 88.50 95 LYS A N 1
ATOM 747 C CA . LYS A 1 95 ? 7.518 -6.350 7.499 1.00 88.50 95 LYS A CA 1
ATOM 748 C C . LYS A 1 95 ? 8.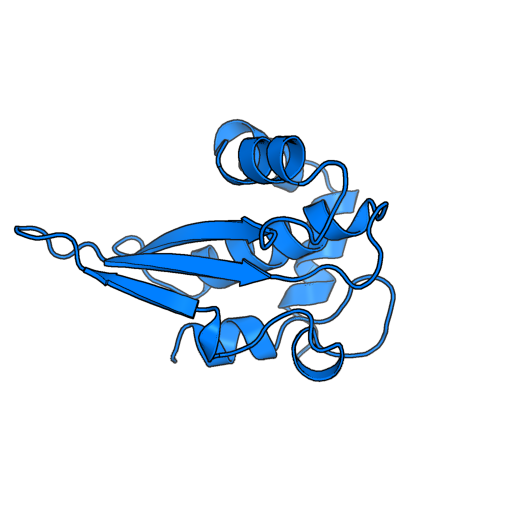014 -4.901 7.491 1.00 88.50 95 LYS A C 1
ATOM 750 O O . LYS A 1 95 ? 7.680 -4.158 8.407 1.00 88.50 95 LYS A O 1
ATOM 755 N N . GLN A 1 96 ? 8.753 -4.493 6.459 1.00 87.69 96 GLN A N 1
ATOM 756 C CA . GLN A 1 96 ? 9.234 -3.116 6.308 1.00 87.69 96 GLN A CA 1
ATOM 757 C C . GLN A 1 96 ? 8.091 -2.111 6.121 1.00 87.69 96 GLN A C 1
ATOM 759 O O . GLN A 1 96 ? 8.094 -1.075 6.773 1.00 87.69 96 GLN A O 1
ATOM 764 N N . LEU A 1 97 ? 7.092 -2.432 5.295 1.00 89.06 97 LEU A N 1
ATOM 765 C CA . LEU A 1 97 ? 5.931 -1.568 5.046 1.00 89.06 97 LEU A CA 1
ATOM 766 C C . LEU A 1 97 ? 5.007 -1.436 6.269 1.00 89.06 97 LEU A C 1
ATOM 768 O O . LEU A 1 97 ? 4.341 -0.417 6.438 1.00 89.06 97 LEU A O 1
ATOM 772 N N . ASN A 1 98 ? 4.956 -2.451 7.138 1.00 86.25 98 ASN A N 1
ATOM 773 C CA . ASN A 1 98 ? 4.182 -2.391 8.383 1.00 86.25 98 ASN A CA 1
ATOM 774 C C . ASN A 1 98 ? 4.913 -1.644 9.516 1.00 86.25 98 ASN A C 1
ATOM 776 O O . ASN A 1 98 ? 4.284 -1.301 10.522 1.00 86.25 98 ASN A O 1
ATOM 780 N N . ASP A 1 99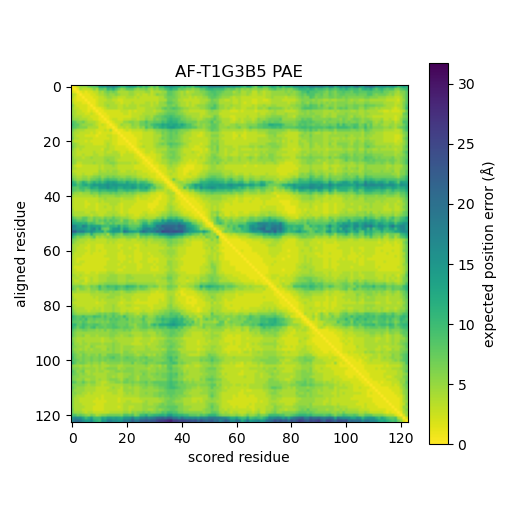 ? 6.212 -1.381 9.369 1.00 88.81 99 ASP A N 1
ATOM 781 C CA . ASP A 1 99 ? 7.027 -0.681 10.355 1.00 88.81 99 ASP A CA 1
ATOM 782 C C . ASP A 1 99 ? 6.994 0.835 10.105 1.00 88.81 99 ASP A C 1
ATOM 784 O O . ASP A 1 99 ? 7.593 1.362 9.168 1.00 88.81 99 ASP A O 1
ATOM 788 N N . LYS A 1 100 ? 6.248 1.556 10.948 1.00 82.50 100 LYS A N 1
ATOM 789 C CA . LYS A 1 100 ? 6.033 3.002 10.782 1.00 82.50 100 LYS A CA 1
ATOM 790 C C . LYS A 1 100 ? 7.315 3.817 10.894 1.00 82.50 100 LYS A C 1
ATOM 792 O O . LYS A 1 100 ? 7.422 4.842 10.228 1.00 82.50 100 LYS A O 1
ATOM 797 N N . GLU A 1 101 ? 8.249 3.391 11.740 1.00 88.69 101 GLU A N 1
ATOM 798 C CA . GLU A 1 101 ? 9.523 4.087 11.913 1.00 88.69 101 GLU A CA 1
ATOM 799 C C . GLU A 1 101 ? 10.372 3.931 10.653 1.00 88.69 101 GLU A C 1
ATOM 801 O O . GLU A 1 101 ? 10.920 4.914 10.163 1.00 88.69 101 GLU A O 1
ATOM 806 N N . ARG A 1 102 ? 10.391 2.738 10.046 1.00 86.88 102 ARG A N 1
ATOM 807 C CA . ARG A 1 102 ? 11.057 2.519 8.758 1.00 86.88 102 ARG A CA 1
ATOM 808 C C . ARG A 1 102 ? 10.419 3.279 7.610 1.00 86.88 102 ARG A C 1
ATOM 810 O O . ARG A 1 102 ? 11.153 3.853 6.812 1.00 86.88 102 ARG A O 1
ATOM 817 N N . VAL A 1 103 ? 9.089 3.297 7.513 1.00 87.44 103 VAL A N 1
ATOM 818 C CA . VAL A 1 103 ? 8.394 4.078 6.476 1.00 87.44 103 VAL A CA 1
ATOM 819 C C . VAL A 1 103 ? 8.709 5.567 6.636 1.00 87.44 103 VAL A C 1
ATOM 821 O O . VAL A 1 103 ? 9.028 6.228 5.651 1.00 87.44 103 VAL A O 1
ATOM 824 N N . SER A 1 104 ? 8.695 6.078 7.871 1.00 87.06 104 SER A N 1
ATOM 825 C CA . SER A 1 104 ? 9.074 7.465 8.162 1.00 87.06 104 SER A CA 1
ATOM 826 C C . SER A 1 104 ? 10.524 7.746 7.765 1.00 87.06 104 SER A C 1
ATOM 828 O O . SER A 1 104 ? 10.772 8.678 7.009 1.00 87.06 104 SER A O 1
ATOM 830 N N . ALA A 1 105 ? 11.467 6.897 8.180 1.00 89.00 105 ALA A N 1
ATOM 831 C CA . ALA A 1 105 ? 12.881 7.053 7.847 1.00 89.00 105 ALA A CA 1
ATOM 832 C C . ALA A 1 105 ? 13.144 6.974 6.331 1.00 89.00 105 ALA A C 1
ATOM 834 O O . ALA A 1 105 ? 14.009 7.674 5.808 1.00 89.00 105 ALA A O 1
ATOM 835 N N . ALA A 1 106 ? 12.385 6.148 5.602 1.00 87.62 106 ALA A N 1
ATOM 836 C CA . ALA A 1 106 ? 12.449 6.095 4.144 1.00 87.62 106 ALA A CA 1
ATOM 837 C C . ALA A 1 106 ? 11.961 7.404 3.501 1.00 87.62 106 ALA A C 1
ATOM 839 O O . ALA A 1 106 ? 12.536 7.835 2.508 1.00 87.62 106 ALA A O 1
ATOM 840 N N . MET A 1 107 ? 10.950 8.059 4.078 1.00 88.12 107 MET A N 1
ATOM 841 C CA . MET A 1 107 ? 10.453 9.368 3.629 1.00 88.12 107 MET A CA 1
ATOM 842 C C . MET A 1 107 ? 11.352 10.545 4.024 1.00 88.12 107 MET A C 1
ATOM 844 O O . MET A 1 107 ? 11.294 11.593 3.386 1.00 88.12 107 MET A O 1
ATOM 848 N N . GLU A 1 108 ? 12.216 10.378 5.024 1.00 89.56 108 GLU A N 1
ATOM 849 C CA . GLU A 1 108 ? 13.272 11.346 5.351 1.00 89.56 108 GLU A CA 1
ATOM 850 C C . GLU A 1 108 ? 14.456 11.276 4.373 1.00 89.56 108 GLU A C 1
ATOM 852 O O . GLU A 1 108 ? 15.245 12.218 4.281 1.00 89.56 108 GLU A O 1
ATOM 857 N N . ASN A 1 109 ? 14.586 10.181 3.613 1.00 89.31 109 ASN A N 1
ATOM 858 C CA . ASN A 1 109 ? 15.591 10.076 2.565 1.00 89.31 109 ASN A CA 1
ATOM 859 C C . ASN A 1 109 ? 15.146 10.886 1.330 1.00 89.31 109 ASN A C 1
ATOM 861 O O . ASN A 1 109 ? 14.135 10.532 0.720 1.00 89.31 109 ASN A O 1
ATOM 865 N N . PRO A 1 110 ? 15.895 11.924 0.912 1.00 89.69 110 PRO A N 1
ATOM 866 C CA . PRO A 1 110 ? 15.480 12.802 -0.180 1.00 89.69 110 PRO A CA 1
ATOM 867 C C . PRO A 1 110 ? 15.301 12.048 -1.501 1.00 89.69 110 PRO A C 1
ATOM 869 O O . PRO A 1 110 ? 14.291 12.238 -2.163 1.00 89.69 110 PRO A O 1
ATOM 872 N N . SER A 1 111 ? 16.190 11.108 -1.838 1.00 88.44 111 SER A N 1
ATOM 873 C CA . SER A 1 111 ? 16.081 10.343 -3.086 1.00 88.44 111 SER A CA 1
ATOM 874 C C . SER A 1 111 ? 14.824 9.472 -3.137 1.00 88.44 111 SER A C 1
ATOM 876 O O . SER A 1 111 ? 14.171 9.392 -4.175 1.00 88.44 111 SER A O 1
ATOM 878 N N . LEU A 1 112 ? 14.463 8.823 -2.023 1.00 88.62 112 LEU A N 1
ATOM 879 C CA . LEU A 1 112 ? 13.243 8.012 -1.953 1.00 88.62 112 LEU A CA 1
ATOM 880 C C . LEU A 1 112 ? 11.990 8.887 -1.903 1.00 88.62 112 LEU A C 1
ATOM 882 O O . LEU A 1 112 ? 11.007 8.579 -2.568 1.00 88.62 112 LEU A O 1
ATOM 886 N N . SER A 1 113 ? 12.030 9.974 -1.135 1.00 89.25 113 SER A N 1
ATOM 887 C CA . SER A 1 113 ? 10.930 10.928 -1.021 1.00 89.25 113 SER A CA 1
ATOM 888 C C . SER A 1 113 ? 10.609 11.580 -2.365 1.00 89.25 113 SER A C 1
ATOM 890 O O . SER A 1 113 ? 9.446 11.623 -2.752 1.00 89.25 113 SER A O 1
ATOM 892 N N . GLU A 1 114 ? 11.612 12.025 -3.123 1.00 90.00 114 GLU A N 1
ATOM 893 C CA . GLU A 1 114 ? 11.423 12.588 -4.466 1.00 90.00 114 GLU A CA 1
ATOM 894 C C . GLU A 1 114 ? 10.838 11.560 -5.440 1.00 90.00 114 GLU A C 1
ATOM 896 O O . GLU A 1 114 ? 9.895 11.871 -6.172 1.00 90.00 114 GLU A O 1
ATOM 901 N N . LEU A 1 115 ? 11.339 10.320 -5.416 1.00 88.25 115 LEU A N 1
ATOM 902 C CA . LEU A 1 115 ? 10.816 9.238 -6.250 1.00 88.25 115 LEU A CA 1
ATOM 903 C C . LEU A 1 115 ? 9.346 8.941 -5.922 1.00 88.25 115 LEU A C 1
ATOM 905 O O . LEU A 1 115 ? 8.512 8.885 -6.824 1.00 88.25 115 LEU A O 1
ATOM 909 N N . VAL A 1 116 ? 9.015 8.809 -4.634 1.00 89.56 116 VAL A N 1
ATOM 910 C CA . VAL A 1 116 ? 7.641 8.567 -4.176 1.00 89.56 116 VAL A CA 1
ATOM 911 C C . VAL A 1 116 ? 6.733 9.732 -4.550 1.00 89.56 116 VAL A C 1
ATOM 913 O O . VAL A 1 116 ? 5.677 9.500 -5.135 1.00 89.56 116 VAL A O 1
ATOM 916 N N . ASN A 1 117 ? 7.161 10.971 -4.295 1.00 89.12 117 ASN A N 1
ATOM 917 C CA . ASN A 1 117 ? 6.412 12.170 -4.662 1.00 89.12 117 ASN A CA 1
ATOM 918 C C . ASN A 1 117 ? 6.130 12.220 -6.166 1.00 89.12 117 ASN A C 1
ATOM 920 O O . ASN A 1 117 ? 4.996 12.464 -6.563 1.00 89.12 117 ASN A O 1
ATOM 924 N N . THR A 1 118 ? 7.118 11.904 -7.001 1.00 88.44 118 THR A N 1
ATOM 925 C CA . THR A 1 118 ? 6.950 11.851 -8.461 1.00 88.44 118 THR A CA 1
ATOM 926 C C . THR A 1 118 ? 5.890 10.822 -8.860 1.00 88.44 118 THR A C 1
ATOM 928 O O . THR A 1 118 ? 5.003 11.122 -9.653 1.00 88.44 118 THR A O 1
ATOM 931 N N . CYS A 1 119 ? 5.904 9.634 -8.247 1.00 87.50 119 CYS A N 1
ATOM 932 C CA . CYS A 1 119 ? 4.931 8.577 -8.539 1.00 87.50 119 CYS A CA 1
ATOM 933 C C . CYS A 1 119 ? 3.494 8.937 -8.122 1.00 87.50 119 CYS A C 1
ATOM 935 O O . CYS A 1 119 ? 2.540 8.437 -8.722 1.00 87.50 119 CYS A O 1
ATOM 937 N N . ILE A 1 120 ? 3.327 9.752 -7.072 1.00 88.62 120 ILE A N 1
ATOM 938 C CA . ILE A 1 120 ? 2.015 10.072 -6.488 1.00 88.62 120 ILE A CA 1
ATOM 939 C C . ILE A 1 120 ? 1.454 11.440 -6.912 1.00 88.62 120 ILE A C 1
ATOM 941 O O . ILE A 1 120 ? 0.241 11.631 -6.786 1.00 88.62 120 ILE A O 1
ATOM 945 N N . HIS A 1 121 ? 2.284 12.382 -7.379 1.00 78.56 121 HIS A N 1
ATOM 946 C CA . HIS A 1 121 ? 1.883 13.747 -7.762 1.00 78.56 121 HIS A CA 1
ATOM 947 C C . HIS A 1 121 ? 1.806 13.991 -9.270 1.00 78.56 121 HIS A C 1
ATOM 949 O O . HIS A 1 121 ? 1.132 14.939 -9.668 1.00 78.56 121 HIS A O 1
ATOM 955 N N . ASP A 1 122 ? 2.457 13.174 -10.099 1.00 61.03 122 ASP A N 1
ATOM 956 C CA . ASP A 1 122 ? 2.420 13.320 -11.557 1.00 61.03 122 ASP A CA 1
ATOM 957 C C 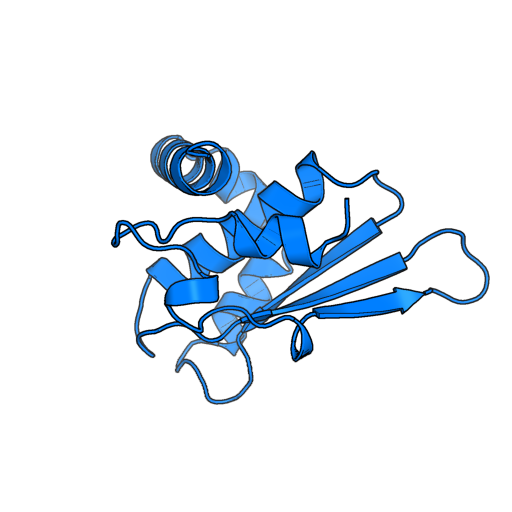. ASP A 1 122 ? 1.083 12.772 -12.109 1.00 61.03 122 ASP A C 1
ATOM 959 O O . ASP A 1 122 ? 0.996 11.668 -12.649 1.00 61.03 122 ASP A O 1
ATOM 963 N N . THR A 1 123 ? 0.004 13.524 -11.857 1.00 48.19 123 THR A N 1
ATOM 964 C CA . THR A 1 123 ? -1.371 13.316 -12.352 1.00 48.19 123 THR A CA 1
ATOM 965 C C . THR A 1 123 ? -1.740 14.400 -13.351 1.00 48.19 123 THR A C 1
ATOM 967 O O . THR A 1 123 ? -1.559 15.592 -13.017 1.00 48.19 123 THR A O 1
#

Foldseek 3Di:
DDLLVQQQQFPQLVDPHGLVVLVQFDPVQWDWADDPPDLAIETEGETADSDQADPSVLLSLLLSVVSCPVVDDPSYHYQYAYDPPRHPCRVVSSVQSVDPVNSVVLCVPPVSVVSSCCRNVVD

InterPro domains:
  IPR034904 Fe-S cluster assembly domain superfamily [G3DSA:3.30.300.130] (3-88)
  IPR034904 Fe-S cluster assembly domain superfamily [SSF117916] (5-102)
  IPR039796 MIP18 family [PTHR12377] (5-122)

Organism: Helobdella robusta (NCBI:txid6412)

Secondary structure (DSSP, 8-state):
--HHHHHHTPBPSSSSSBTTTTTSEEEEEEEEEEPTTSS-EEEEEEE--SSTT-THHHHHHHHHHHHHHHHS-TTEEEEEEEPTTS-TTHHHHHHHHH-HHHHHHHHHSHHHHHHHHHHHH--